Protein AF-A0A833L0T4-F1 (afdb_monomer)

Nearest PDB structures (foldseek):
  7w70-assembly1_B  TM=8.494E-01  e=3.779E-02  Kangiella koreensis DSM 16069

pLDDT: mean 86.44, std 11.1, range [47.0, 97.56]

Organism: NCBI:txid2575572

Mean predicted aligned error: 9.65 Å

Secondary structure (DSSP, 8-state):
--HHHHHHHT-TTS-EEEEEEETTEEEEEEE-PEEETTTTEEE-S--PPP-PPP--HHHHHHHHHHHHHHHHHHHHHHHHHHHTTSS-HHHHSGGGGGS--

Radius of gyration: 20.66 Å; Cα contacts (8 Å, |Δi|>4): 80; chains: 1; bounding box: 44×25×53 Å

Foldseek 3Di:
DPPVQVVQFVAAQDWDWDWDDDPPDIDIDTAHFHQDPVVRGTDDPDDDDDDDDDDDPVVVVVVVVVVVVVVVVVVVVVVVCPVVVVDDPCNVCPPVSVPVD

Solvent-accessible surface area (backbone atoms only — not comparable to full-atom values): 6262 Å² total; per-residue (Å²): 129,61,71,66,58,58,55,42,30,76,36,45,75,41,79,42,80,42,83,46,75,60,86,94,46,74,46,79,44,80,46,61,20,47,67,37,84,88,79,72,29,16,42,81,89,80,75,83,79,84,82,83,77,91,70,56,74,68,56,48,50,52,50,51,53,52,51,51,52,51,52,54,52,50,49,51,53,51,53,50,31,44,77,71,66,76,42,55,76,69,75,73,35,54,79,70,48,69,70,74,117

Structure (mmCIF, N/CA/C/O backbone):
data_AF-A0A833L0T4-F1
#
_entry.id   AF-A0A833L0T4-F1
#
loop_
_atom_site.group_PDB
_atom_site.id
_atom_site.type_symbol
_atom_site.label_atom_id
_atom_site.label_alt_id
_atom_site.label_comp_id
_atom_site.label_asym_id
_atom_site.label_entity_id
_atom_site.label_seq_id
_atom_site.pdbx_PDB_ins_code
_atom_site.Cartn_x
_atom_site.Cartn_y
_atom_site.Cartn_z
_atom_site.occupancy
_atom_site.B_iso_or_equiv
_atom_site.auth_seq_id
_atom_site.auth_comp_id
_atom_site.auth_asym_id
_atom_site.auth_atom_id
_atom_site.pdbx_PDB_model_num
ATOM 1 N N . MET A 1 1 ? 2.235 5.801 -6.987 1.00 58.38 1 MET A N 1
ATOM 2 C CA . MET A 1 1 ? 1.193 4.828 -7.371 1.00 58.38 1 MET A CA 1
ATOM 3 C C . MET A 1 1 ? 1.226 4.714 -8.883 1.00 58.38 1 MET A C 1
ATOM 5 O O . MET A 1 1 ? 1.279 5.755 -9.530 1.00 58.38 1 MET A O 1
ATOM 9 N N . ASP A 1 2 ? 1.249 3.507 -9.443 1.00 80.19 2 ASP A N 1
ATOM 10 C CA . ASP A 1 2 ? 1.236 3.348 -10.901 1.00 80.19 2 ASP A CA 1
ATOM 11 C C . ASP A 1 2 ? -0.076 3.898 -11.485 1.00 80.19 2 ASP A C 1
ATOM 13 O O . ASP A 1 2 ? -1.155 3.642 -10.946 1.00 80.19 2 ASP A O 1
ATOM 17 N N . LYS A 1 3 ? 0.002 4.651 -12.594 1.00 84.62 3 LYS A N 1
ATOM 18 C CA . LYS A 1 3 ? -1.160 5.310 -13.234 1.00 84.62 3 LYS A CA 1
ATOM 19 C C . LYS A 1 3 ? -2.284 4.326 -13.594 1.00 84.62 3 LYS A C 1
ATOM 21 O O . LYS A 1 3 ? -3.458 4.686 -13.576 1.00 84.62 3 LYS A O 1
ATOM 26 N N . SER A 1 4 ? -1.930 3.080 -13.900 1.00 84.25 4 SER A N 1
ATOM 27 C CA . SER A 1 4 ? -2.873 1.995 -14.188 1.00 84.25 4 SER A CA 1
ATOM 28 C C . SER A 1 4 ? -3.728 1.621 -12.974 1.00 84.25 4 SER A C 1
ATOM 30 O O . SER A 1 4 ? -4.937 1.449 -13.114 1.00 84.25 4 SER A O 1
ATOM 32 N N . ILE A 1 5 ? -3.129 1.548 -11.781 1.00 88.62 5 ILE A N 1
ATOM 33 C CA . ILE A 1 5 ? -3.828 1.226 -10.528 1.00 88.62 5 ILE A CA 1
ATOM 34 C C . ILE A 1 5 ? -4.839 2.325 -10.204 1.00 88.62 5 ILE A C 1
ATOM 36 O O . ILE A 1 5 ? -6.000 2.042 -9.918 1.00 88.62 5 ILE A O 1
ATOM 40 N N . GLU A 1 6 ? -4.418 3.586 -10.315 1.00 90.00 6 GLU A N 1
ATOM 41 C CA . GLU A 1 6 ? -5.296 4.732 -10.073 1.00 90.00 6 GLU A CA 1
ATOM 42 C C . GLU A 1 6 ? -6.502 4.735 -11.023 1.00 90.00 6 GLU A C 1
ATOM 44 O O . GLU A 1 6 ? -7.635 4.976 -10.599 1.00 90.00 6 GLU A O 1
ATOM 49 N N . TYR A 1 7 ? -6.276 4.426 -12.301 1.00 90.56 7 TYR A N 1
ATOM 50 C CA . TYR A 1 7 ? -7.346 4.359 -13.290 1.00 90.56 7 TYR A CA 1
ATOM 51 C C . TYR A 1 7 ? -8.360 3.244 -12.986 1.00 90.56 7 TYR A C 1
ATOM 53 O O . TYR A 1 7 ? -9.567 3.468 -13.100 1.00 90.56 7 TYR A O 1
ATOM 61 N N . ILE A 1 8 ? -7.893 2.070 -12.551 1.00 91.44 8 ILE A N 1
ATOM 62 C CA . ILE A 1 8 ? -8.753 0.944 -12.155 1.00 91.44 8 ILE A CA 1
ATOM 63 C C . ILE A 1 8 ? -9.572 1.298 -10.905 1.00 91.44 8 ILE A C 1
ATOM 65 O O . ILE A 1 8 ? -10.788 1.106 -10.896 1.00 91.44 8 ILE A O 1
ATOM 69 N N . HIS A 1 9 ? -8.938 1.892 -9.889 1.00 92.56 9 HIS A N 1
ATOM 70 C CA . HIS A 1 9 ? -9.599 2.276 -8.638 1.00 92.56 9 HIS A CA 1
ATOM 71 C C . HIS A 1 9 ? -10.759 3.259 -8.849 1.00 92.56 9 HIS A C 1
ATOM 73 O O . HIS A 1 9 ? -11.770 3.160 -8.153 1.00 92.56 9 HIS A O 1
ATOM 79 N N . LYS A 1 10 ? -10.638 4.175 -9.821 1.00 92.75 10 LYS A N 1
ATOM 80 C CA . LYS A 1 10 ? -11.656 5.194 -10.143 1.00 92.75 10 LYS A CA 1
ATOM 81 C C . LYS A 1 10 ? -12.830 4.679 -10.980 1.00 92.75 10 LYS A C 1
ATOM 83 O O . LYS A 1 10 ? -13.815 5.400 -11.131 1.00 92.75 10 LYS A O 1
ATOM 88 N N . ASN A 1 11 ? -12.743 3.475 -11.545 1.00 92.50 11 ASN A N 1
ATOM 89 C CA . ASN A 1 11 ? -13.744 2.948 -12.477 1.00 92.50 11 ASN A CA 1
ATOM 90 C C . ASN A 1 11 ? -14.317 1.590 -12.025 1.00 92.50 11 ASN A C 1
ATOM 92 O O . ASN A 1 11 ? -14.214 0.612 -12.769 1.00 92.50 11 ASN A O 1
ATOM 96 N N . PRO A 1 12 ? -14.942 1.506 -10.834 1.00 90.69 12 PRO A N 1
ATOM 97 C CA . PRO A 1 12 ? -15.680 0.311 -10.439 1.00 90.69 12 PRO A CA 1
ATOM 98 C C . PRO A 1 12 ? -16.834 0.042 -11.412 1.00 90.69 12 PRO A C 1
ATOM 100 O O . PRO A 1 12 ? -17.419 0.971 -11.973 1.00 90.69 12 PRO A O 1
ATOM 103 N N . ASP A 1 13 ? -17.136 -1.236 -11.631 1.00 90.69 13 ASP A N 1
ATOM 104 C CA . ASP A 1 13 ? -18.250 -1.735 -12.444 1.00 90.69 13 ASP A CA 1
ATOM 105 C C . ASP A 1 13 ? -18.255 -1.345 -13.931 1.00 90.69 13 ASP A C 1
ATOM 107 O O . ASP A 1 13 ? -19.145 -1.760 -14.678 1.00 90.69 13 ASP A O 1
ATOM 111 N N . LYS A 1 14 ? -17.238 -0.621 -14.404 1.00 91.31 14 LYS A N 1
ATOM 112 C CA . LYS A 1 14 ? -17.076 -0.271 -15.816 1.00 91.31 14 LYS A CA 1
ATOM 113 C C . LYS A 1 14 ? -16.149 -1.272 -16.509 1.00 91.31 14 LYS A C 1
ATOM 115 O O . LYS A 1 14 ? -15.064 -1.536 -15.994 1.00 91.31 14 LYS A O 1
ATOM 120 N N . PRO A 1 15 ? -16.525 -1.831 -17.672 1.00 91.44 15 PRO A N 1
ATOM 121 C CA . PRO A 1 15 ? -15.632 -2.704 -18.423 1.00 91.44 15 PRO A CA 1
ATOM 122 C C . PRO A 1 15 ? -14.423 -1.909 -18.933 1.00 91.44 15 PRO A C 1
ATOM 124 O O . PRO A 1 15 ? -14.573 -0.904 -19.625 1.00 91.44 15 PRO A O 1
ATOM 127 N N . LEU A 1 16 ? -13.223 -2.378 -18.604 1.00 92.38 16 LEU A N 1
ATOM 128 C CA . LEU A 1 16 ? -11.945 -1.810 -19.018 1.00 92.38 16 LEU A CA 1
ATOM 129 C C . LEU A 1 16 ? -11.244 -2.773 -19.978 1.00 92.38 16 LEU A C 1
ATOM 131 O O . LEU A 1 16 ? -11.236 -3.986 -19.761 1.00 92.38 16 LEU A O 1
ATOM 135 N N . LYS A 1 17 ? -10.621 -2.231 -21.028 1.00 92.62 17 LYS A N 1
ATOM 136 C CA . LYS A 1 17 ? -9.742 -2.991 -21.922 1.00 92.62 17 LYS A CA 1
ATOM 137 C C . LYS A 1 17 ? -8.300 -2.801 -21.464 1.00 92.62 17 LYS A C 1
ATOM 139 O O . LYS A 1 17 ? -7.802 -1.680 -21.451 1.00 92.62 17 LYS A O 1
ATOM 144 N N . LEU A 1 18 ? -7.647 -3.892 -21.084 1.00 90.62 18 LEU A N 1
ATOM 145 C CA . LEU A 1 18 ? -6.252 -3.914 -20.666 1.00 90.62 18 LEU A CA 1
ATOM 146 C C . LEU A 1 18 ? -5.384 -4.507 -21.762 1.00 90.62 18 LEU A C 1
ATOM 148 O O . LEU A 1 18 ? -5.691 -5.567 -22.304 1.00 90.62 18 LEU A O 1
ATOM 152 N N . GLU A 1 19 ? -4.272 -3.843 -22.033 1.00 92.56 19 GLU A N 1
ATOM 153 C CA . GLU A 1 19 ? -3.179 -4.384 -22.825 1.00 92.56 19 GLU A CA 1
ATOM 154 C C . GLU A 1 19 ? -2.120 -4.945 -21.874 1.00 92.56 19 GLU A C 1
ATOM 156 O O . GLU A 1 19 ? -1.621 -4.240 -20.996 1.00 92.56 19 GLU A O 1
ATOM 161 N N . VAL A 1 20 ? -1.807 -6.233 -22.011 1.00 91.25 20 VAL A N 1
ATOM 162 C CA . VAL A 1 20 ? -0.842 -6.926 -21.155 1.00 91.25 20 VAL A CA 1
ATOM 163 C C . VAL A 1 20 ? 0.248 -7.530 -22.027 1.00 91.25 20 VAL A C 1
ATOM 165 O O . VAL A 1 20 ? -0.008 -8.436 -22.824 1.00 91.25 20 VAL A O 1
ATOM 168 N N . ALA A 1 21 ? 1.476 -7.055 -21.838 1.00 92.38 21 ALA A N 1
ATOM 169 C CA . ALA A 1 21 ? 2.667 -7.630 -22.445 1.00 92.38 21 ALA A CA 1
ATOM 170 C C . ALA A 1 21 ? 3.249 -8.730 -21.542 1.00 92.38 21 ALA A C 1
ATOM 172 O O . ALA A 1 21 ? 3.500 -8.517 -20.353 1.00 92.38 21 ALA A O 1
ATOM 173 N N . ARG A 1 22 ? 3.480 -9.920 -22.105 1.00 90.75 22 ARG A N 1
ATOM 174 C CA . ARG A 1 22 ? 4.164 -11.038 -21.440 1.00 90.75 22 ARG A CA 1
ATOM 175 C C . ARG A 1 22 ? 5.271 -11.552 -22.357 1.00 90.75 22 ARG A C 1
ATOM 177 O O . ARG A 1 22 ? 5.016 -12.317 -23.286 1.00 90.75 22 ARG A O 1
ATOM 184 N N . GLY A 1 23 ? 6.503 -11.114 -22.098 1.00 90.94 23 GLY A N 1
ATOM 185 C CA . GLY A 1 23 ? 7.619 -11.330 -23.022 1.00 90.94 23 GLY A CA 1
ATOM 186 C C . GLY A 1 23 ? 7.371 -10.591 -24.340 1.00 90.94 23 GLY A C 1
ATOM 187 O O . GLY A 1 23 ? 7.020 -9.417 -24.318 1.00 90.94 23 GLY A O 1
ATOM 188 N N . ALA A 1 24 ? 7.498 -11.288 -25.472 1.00 92.00 24 ALA A N 1
ATOM 189 C CA . ALA A 1 24 ? 7.232 -10.729 -26.803 1.00 92.00 24 ALA A CA 1
ATOM 190 C C . ALA A 1 24 ? 5.741 -10.725 -27.200 1.00 92.00 24 ALA A C 1
ATOM 192 O O . ALA A 1 24 ? 5.383 -10.179 -28.242 1.00 92.00 24 ALA A O 1
ATOM 193 N N . LYS A 1 25 ? 4.856 -11.347 -26.407 1.00 94.00 25 LYS A N 1
ATOM 194 C CA . LYS A 1 25 ? 3.429 -11.451 -26.733 1.00 94.00 25 LYS A CA 1
ATOM 195 C C . LYS A 1 25 ? 2.641 -10.339 -26.048 1.00 94.00 25 LYS A C 1
ATOM 197 O O . LYS A 1 25 ? 2.657 -10.229 -24.823 1.00 94.00 25 LYS A O 1
ATOM 202 N N . VAL A 1 26 ? 1.893 -9.579 -26.839 1.00 94.88 26 VAL A N 1
ATOM 203 C CA . VAL A 1 26 ? 0.885 -8.628 -26.357 1.00 94.88 26 VAL A CA 1
ATOM 204 C C . VAL A 1 26 ? -0.487 -9.294 -26.422 1.00 94.88 26 VAL A C 1
ATOM 206 O O . VAL A 1 26 ? -0.797 -10.026 -27.363 1.00 94.88 26 VAL A O 1
ATOM 209 N N . SER A 1 27 ? -1.305 -9.130 -25.387 1.00 93.62 27 SER A N 1
ATOM 210 C CA . SER A 1 27 ? -2.663 -9.678 -25.331 1.00 93.62 27 SER A CA 1
ATOM 211 C C . SER A 1 27 ? -3.623 -8.663 -24.728 1.00 93.62 27 SER A C 1
ATOM 213 O O . SER A 1 27 ? -3.271 -7.949 -23.790 1.00 93.62 27 SER A O 1
ATOM 215 N N . PHE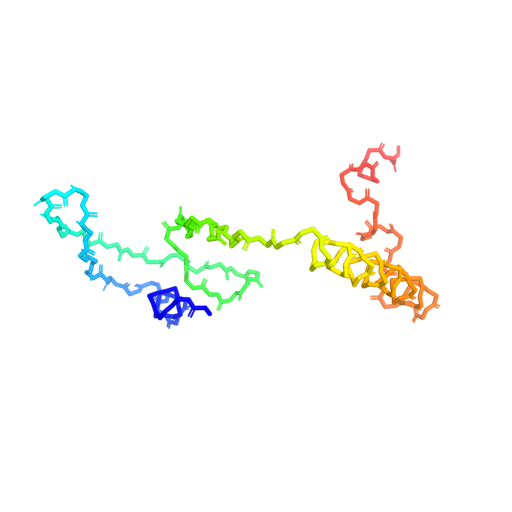 A 1 28 ? -4.840 -8.617 -25.264 1.00 94.06 28 PHE A N 1
ATOM 216 C CA . PHE A 1 28 ? -5.892 -7.726 -24.795 1.00 94.06 28 PHE A CA 1
ATOM 217 C C . PHE A 1 28 ? -6.889 -8.498 -23.938 1.00 94.06 28 PHE A C 1
ATOM 219 O O . PHE A 1 28 ? -7.376 -9.549 -24.350 1.00 94.06 28 PHE A O 1
ATOM 226 N N . TYR A 1 29 ? -7.216 -7.954 -22.771 1.00 91.06 29 TYR A N 1
ATOM 227 C CA . TYR A 1 29 ? -8.193 -8.525 -21.850 1.00 91.06 29 TYR A CA 1
ATOM 228 C C . TYR A 1 29 ? -9.280 -7.503 -21.558 1.00 91.06 29 TYR A C 1
ATOM 230 O O . TYR A 1 29 ? -8.994 -6.325 -21.354 1.00 91.06 29 TYR A O 1
ATOM 238 N N . GLN A 1 30 ? -10.528 -7.955 -21.511 1.00 92.69 30 GLN A N 1
ATOM 239 C CA . GLN A 1 30 ? -11.629 -7.154 -21.001 1.00 92.69 30 GLN A CA 1
ATOM 240 C C . GLN A 1 30 ? -11.875 -7.558 -19.551 1.00 92.69 30 GLN A C 1
ATOM 242 O O . GLN A 1 30 ? -12.145 -8.723 -19.267 1.00 92.69 30 GLN A O 1
ATOM 247 N N . VAL A 1 31 ? -11.747 -6.606 -18.632 1.00 92.25 31 VAL A N 1
ATOM 248 C CA . VAL A 1 31 ? -11.938 -6.834 -17.196 1.00 92.25 31 VAL A CA 1
ATOM 249 C C . VAL A 1 31 ? -12.965 -5.857 -16.655 1.00 92.25 31 VAL A C 1
ATOM 251 O O . VAL A 1 31 ? -13.041 -4.714 -17.097 1.00 92.25 31 VAL A O 1
ATOM 254 N N . LYS A 1 32 ? -13.753 -6.291 -15.677 1.00 94.44 32 LYS A N 1
ATOM 255 C CA . LYS A 1 32 ? -14.686 -5.431 -14.950 1.00 94.44 32 LYS A CA 1
ATOM 256 C C . LYS A 1 32 ? -14.206 -5.331 -13.498 1.00 94.44 32 LYS A C 1
ATOM 258 O O . LYS A 1 32 ? -14.249 -6.350 -12.809 1.00 94.44 32 LYS A O 1
ATOM 263 N N . PRO A 1 33 ? -13.725 -4.165 -13.030 1.00 93.38 33 PRO A N 1
ATOM 264 C CA . PRO A 1 33 ? -13.341 -3.990 -11.635 1.00 93.38 33 PRO A CA 1
ATOM 265 C C . PRO A 1 33 ? -14.544 -4.146 -10.706 1.00 93.38 33 PRO A C 1
ATOM 267 O O . PRO A 1 33 ? -15.618 -3.613 -10.986 1.00 93.38 33 PRO A O 1
ATOM 270 N N . ILE A 1 34 ? -14.350 -4.850 -9.595 1.00 94.19 34 ILE A N 1
ATOM 271 C CA . ILE A 1 34 ? -15.359 -5.054 -8.551 1.00 94.19 34 ILE A CA 1
ATOM 272 C C . ILE A 1 34 ? -15.141 -3.994 -7.472 1.00 94.19 34 ILE A C 1
ATOM 274 O O . ILE A 1 34 ? -14.012 -3.802 -7.022 1.00 94.19 34 ILE A O 1
ATOM 278 N N . LEU A 1 35 ? -16.201 -3.295 -7.063 1.00 93.50 35 LEU A N 1
ATOM 279 C CA . LEU A 1 35 ? -16.124 -2.318 -5.979 1.00 93.50 35 LEU A CA 1
ATOM 280 C C . LEU A 1 35 ? -15.843 -3.008 -4.639 1.00 93.50 35 LEU A C 1
ATOM 282 O O . LEU A 1 35 ? -16.660 -3.791 -4.147 1.00 93.50 35 LEU A O 1
ATOM 286 N N . ASP A 1 36 ? -14.732 -2.647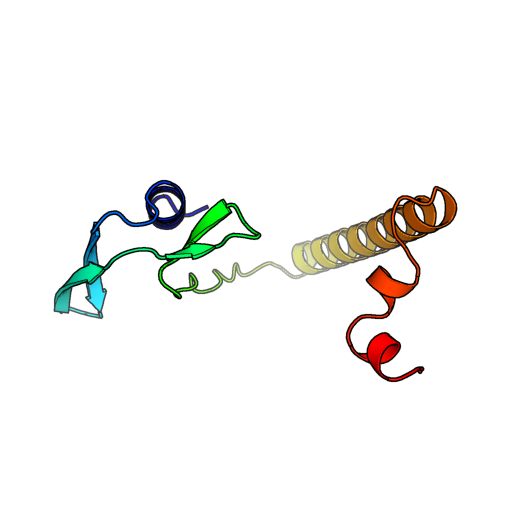 -4.008 1.00 92.88 36 ASP A N 1
ATOM 287 C CA . ASP A 1 36 ? -14.488 -2.964 -2.608 1.00 92.88 36 ASP A CA 1
ATOM 288 C C . ASP A 1 36 ? -15.244 -1.966 -1.721 1.00 92.88 36 ASP A C 1
ATOM 290 O O . ASP A 1 36 ? -15.008 -0.756 -1.773 1.00 92.88 36 ASP A O 1
ATOM 294 N N . LYS A 1 37 ? -16.179 -2.465 -0.907 1.00 89.81 37 LYS A N 1
ATOM 295 C CA . LYS A 1 37 ? -17.026 -1.621 -0.047 1.00 89.81 37 LYS A CA 1
ATOM 296 C C . LYS A 1 37 ? -16.254 -0.965 1.099 1.00 89.81 37 LYS A C 1
ATOM 298 O O . LYS A 1 37 ? -16.657 0.105 1.551 1.00 89.81 37 LYS A O 1
ATOM 303 N N . ASN A 1 38 ? -15.167 -1.582 1.554 1.00 87.94 38 ASN A N 1
ATOM 304 C CA . ASN A 1 38 ? -14.365 -1.085 2.668 1.00 87.94 38 ASN A CA 1
ATOM 305 C C . ASN A 1 38 ? -13.411 0.012 2.192 1.00 87.94 38 ASN A C 1
ATOM 307 O O . ASN A 1 38 ? -13.287 1.057 2.828 1.00 87.94 38 ASN A O 1
ATOM 311 N N . LEU A 1 39 ? -12.771 -0.211 1.044 1.00 86.94 39 LEU A N 1
ATOM 312 C CA . LEU A 1 39 ? -11.783 0.699 0.467 1.00 86.94 39 LEU A CA 1
ATOM 313 C C . LEU A 1 39 ? -12.402 1.747 -0.471 1.00 86.94 39 LEU A C 1
ATOM 315 O O . LEU A 1 39 ? -11.740 2.728 -0.799 1.00 86.94 39 LEU A O 1
ATOM 319 N N . LYS A 1 40 ? -13.662 1.560 -0.893 1.00 90.56 40 LYS A N 1
ATOM 320 C CA . LYS A 1 40 ? -14.394 2.416 -1.847 1.00 90.56 40 LYS A CA 1
ATOM 321 C C . LYS A 1 40 ? -13.664 2.599 -3.187 1.00 90.56 40 LYS A C 1
ATOM 323 O O . LYS A 1 40 ? -13.721 3.669 -3.788 1.00 90.56 40 LYS A O 1
ATOM 328 N N . VAL A 1 41 ? -12.990 1.551 -3.662 1.00 92.12 41 VAL A N 1
ATOM 329 C CA . VAL A 1 41 ? -12.251 1.537 -4.938 1.00 92.12 41 VAL A CA 1
ATOM 330 C C . VAL A 1 41 ? -12.578 0.289 -5.754 1.00 92.12 41 VAL A C 1
ATOM 332 O O . VAL A 1 41 ? -12.934 -0.747 -5.195 1.00 92.12 41 VAL A O 1
ATOM 335 N N . GLY A 1 42 ? -12.455 0.376 -7.080 1.00 91.75 42 GLY A N 1
ATOM 336 C CA . GLY A 1 42 ? -12.551 -0.788 -7.966 1.00 91.75 42 GLY A CA 1
ATOM 337 C C . GLY A 1 42 ? -11.285 -1.649 -7.936 1.00 91.75 42 GLY A C 1
ATOM 338 O O . GLY A 1 42 ? -10.183 -1.117 -8.037 1.00 91.75 42 GLY A O 1
ATOM 339 N N . LEU A 1 43 ? -11.426 -2.973 -7.847 1.00 92.94 43 LEU A N 1
ATOM 340 C CA . LEU A 1 43 ? -10.316 -3.934 -7.818 1.00 92.94 43 LEU A CA 1
ATOM 341 C C . LEU A 1 43 ? -10.471 -5.009 -8.903 1.00 92.94 43 LEU A C 1
ATOM 343 O O . LEU A 1 43 ? -11.576 -5.469 -9.180 1.00 92.94 43 LEU A O 1
ATOM 347 N N . ILE A 1 44 ? -9.350 -5.445 -9.491 1.00 92.06 44 ILE A N 1
ATOM 348 C CA . ILE A 1 44 ? -9.296 -6.582 -10.441 1.00 92.06 44 ILE A CA 1
ATOM 349 C C . ILE A 1 44 ? -8.429 -7.752 -9.935 1.00 92.06 44 ILE A C 1
ATOM 351 O O . ILE A 1 44 ? -8.166 -8.686 -10.684 1.00 92.06 44 ILE A O 1
ATOM 355 N N . GLY A 1 45 ? -7.963 -7.704 -8.679 1.00 86.38 45 GLY A N 1
ATOM 356 C CA . GLY A 1 45 ? -7.235 -8.813 -8.044 1.00 86.38 45 GLY A CA 1
ATOM 357 C C . GLY A 1 45 ? -5.779 -9.003 -8.492 1.00 86.38 45 GLY A C 1
ATOM 358 O O . GLY A 1 45 ? -5.249 -10.103 -8.382 1.00 86.38 45 GLY A O 1
ATOM 359 N N . PHE A 1 46 ? -5.119 -7.953 -8.988 1.00 86.75 46 PHE A N 1
ATOM 360 C CA . PHE A 1 46 ? -3.682 -7.966 -9.282 1.00 86.75 46 PHE A CA 1
ATOM 361 C C . PHE A 1 46 ? -2.917 -7.086 -8.293 1.00 86.75 46 PHE A C 1
ATOM 363 O O . PHE A 1 46 ? -3.462 -6.122 -7.759 1.00 86.75 46 PHE A O 1
ATOM 370 N N . SER A 1 47 ? -1.641 -7.402 -8.083 1.00 83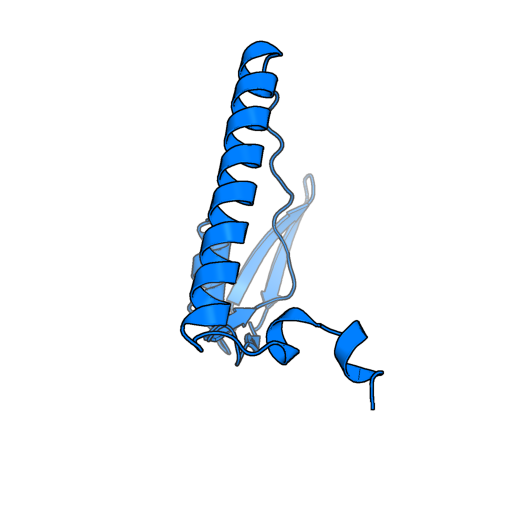.06 47 SER A N 1
ATOM 371 C CA . SER A 1 47 ? -0.727 -6.585 -7.290 1.00 83.06 47 SER A CA 1
ATOM 372 C C . SER A 1 47 ? 0.522 -6.281 -8.117 1.00 83.06 47 SER A C 1
ATOM 374 O O . SER A 1 47 ? 1.037 -7.195 -8.778 1.00 83.06 47 SER A O 1
ATOM 376 N N . PRO A 1 48 ? 1.010 -5.026 -8.136 1.00 82.50 48 PRO A N 1
ATOM 377 C CA . PRO A 1 48 ? 2.284 -4.713 -8.763 1.00 82.50 48 PRO A CA 1
ATOM 378 C C . PRO A 1 48 ? 3.398 -5.506 -8.077 1.00 82.50 48 PRO A C 1
ATOM 380 O O . PRO A 1 48 ? 3.385 -5.726 -6.864 1.00 82.50 48 PRO A O 1
ATOM 383 N N . ARG A 1 49 ? 4.390 -5.943 -8.856 1.00 81.94 49 ARG A N 1
ATOM 384 C CA . ARG A 1 49 ? 5.569 -6.572 -8.261 1.00 81.94 49 ARG A CA 1
ATOM 385 C C . ARG A 1 49 ? 6.335 -5.524 -7.450 1.00 81.94 49 ARG A C 1
ATOM 387 O O . ARG A 1 49 ? 6.505 -4.407 -7.942 1.00 81.94 49 ARG A O 1
ATOM 394 N N . PRO A 1 50 ? 6.816 -5.869 -6.245 1.00 80.62 50 PRO A N 1
ATOM 395 C CA . PRO A 1 50 ? 7.646 -4.960 -5.473 1.00 80.62 50 PRO A CA 1
ATOM 396 C C . PRO A 1 50 ? 8.897 -4.596 -6.276 1.00 80.62 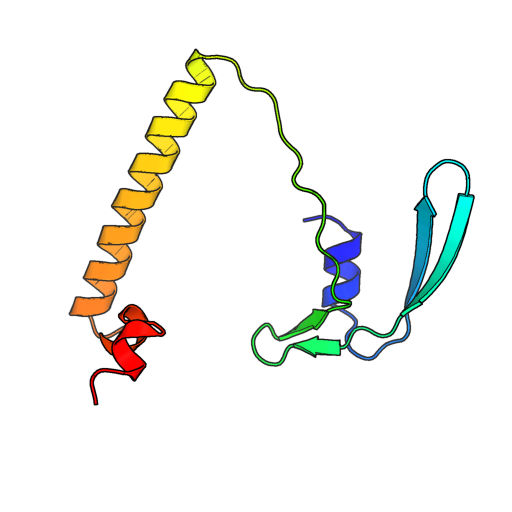50 PRO A C 1
ATOM 398 O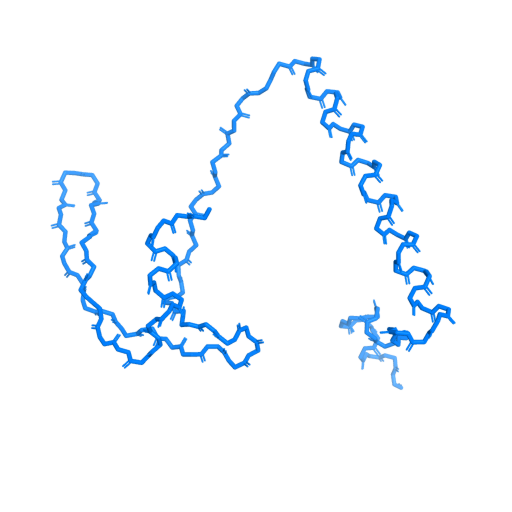 O . PRO A 1 50 ? 9.586 -5.465 -6.814 1.00 80.62 50 PRO A O 1
ATOM 401 N N . ASN A 1 51 ? 9.172 -3.297 -6.369 1.00 81.62 51 ASN A N 1
ATOM 402 C CA . ASN A 1 51 ? 10.383 -2.788 -6.993 1.00 81.62 51 ASN A CA 1
ATOM 403 C C . ASN A 1 51 ? 11.482 -2.687 -5.929 1.00 81.62 51 ASN A C 1
ATOM 405 O O . ASN A 1 51 ? 11.448 -1.795 -5.080 1.00 81.62 51 ASN A O 1
ATOM 409 N N . TYR A 1 52 ? 12.432 -3.620 -5.949 1.00 83.94 52 TYR A N 1
ATOM 410 C CA . TYR A 1 52 ? 13.554 -3.619 -5.015 1.00 83.94 52 TYR A CA 1
ATOM 411 C C . TYR A 1 52 ? 14.669 -2.711 -5.526 1.00 83.94 52 TYR A C 1
ATOM 413 O O . TYR A 1 52 ? 15.256 -2.955 -6.580 1.00 83.94 52 TYR A O 1
ATOM 421 N N . ILE A 1 53 ? 14.997 -1.686 -4.745 1.00 85.31 53 ILE A N 1
ATOM 422 C CA . ILE A 1 53 ? 16.122 -0.794 -5.022 1.00 85.31 53 ILE A CA 1
ATOM 423 C C . ILE A 1 53 ? 17.326 -1.301 -4.227 1.00 85.31 53 ILE A C 1
ATOM 425 O O . ILE A 1 53 ? 17.243 -1.480 -3.012 1.00 85.31 53 ILE A O 1
ATOM 429 N N . LYS A 1 54 ? 18.454 -1.544 -4.905 1.00 90.06 54 LYS A N 1
ATOM 430 C CA . LYS A 1 54 ? 19.713 -1.867 -4.221 1.00 90.06 54 LYS A CA 1
ATOM 431 C C . LYS A 1 54 ? 20.228 -0.620 -3.510 1.00 90.06 54 LYS A C 1
ATOM 433 O O . LYS A 1 54 ? 20.369 0.431 -4.129 1.00 90.06 54 LYS A O 1
ATOM 438 N N . VAL A 1 55 ? 20.541 -0.759 -2.228 1.00 91.69 55 VAL A N 1
ATOM 439 C CA . VAL A 1 55 ? 21.074 0.317 -1.385 1.00 91.69 55 VAL A CA 1
ATOM 440 C C . VAL A 1 55 ? 22.483 -0.041 -0.919 1.00 91.69 55 VAL A C 1
ATOM 442 O O . VAL A 1 55 ? 22.813 -1.218 -0.775 1.00 91.69 55 VAL A O 1
ATOM 445 N N . ASN A 1 56 ? 23.334 0.965 -0.711 1.00 94.75 56 ASN A N 1
ATOM 446 C CA . ASN A 1 56 ? 24.669 0.752 -0.149 1.00 94.75 56 ASN A CA 1
ATOM 447 C C . ASN A 1 56 ? 24.588 0.482 1.376 1.00 94.75 56 ASN A C 1
ATOM 449 O O . ASN A 1 56 ? 23.558 0.785 1.987 1.00 94.75 56 ASN A O 1
ATOM 453 N N . PRO A 1 57 ? 25.649 -0.055 2.013 1.00 95.06 57 PRO A N 1
ATOM 454 C CA . PRO A 1 57 ? 25.621 -0.410 3.436 1.00 95.06 57 PRO A CA 1
ATOM 455 C C . PRO A 1 57 ? 25.281 0.752 4.382 1.00 95.06 57 PRO A C 1
ATOM 457 O O . PRO A 1 57 ? 24.514 0.569 5.323 1.00 95.06 57 PRO A O 1
ATOM 460 N N . PHE A 1 58 ? 25.785 1.961 4.121 1.00 96.19 58 PHE A N 1
ATOM 461 C CA . PHE A 1 58 ? 25.499 3.133 4.958 1.00 96.19 58 PHE A CA 1
ATOM 462 C C . PHE A 1 58 ? 24.035 3.567 4.854 1.00 96.19 58 PHE A C 1
ATOM 464 O O . PHE A 1 58 ? 23.382 3.821 5.866 1.00 96.19 58 PHE A O 1
ATOM 471 N N . SER A 1 59 ? 23.489 3.587 3.637 1.00 92.88 59 SER A N 1
ATOM 472 C CA . SER A 1 59 ? 22.069 3.839 3.402 1.00 92.88 59 SER A CA 1
ATOM 473 C C . SER A 1 59 ? 21.201 2.756 4.039 1.00 92.88 59 SER A C 1
ATOM 475 O O . SER A 1 59 ? 20.165 3.081 4.605 1.00 92.88 59 SER A O 1
ATOM 477 N N . ALA A 1 60 ? 21.625 1.489 4.014 1.00 93.94 60 ALA A N 1
ATOM 478 C CA . ALA A 1 60 ? 20.900 0.400 4.668 1.00 93.94 60 ALA A CA 1
ATOM 479 C C . ALA A 1 60 ? 20.791 0.612 6.187 1.00 93.94 60 ALA A C 1
ATOM 481 O O . ALA A 1 60 ? 19.706 0.456 6.745 1.00 93.94 60 ALA A O 1
ATOM 482 N N . ILE A 1 61 ? 21.881 1.032 6.840 1.00 96.19 61 ILE A N 1
ATOM 483 C CA . ILE A 1 61 ? 21.876 1.377 8.270 1.00 96.19 61 ILE A CA 1
ATOM 484 C C . ILE A 1 61 ? 20.919 2.544 8.528 1.00 96.19 61 ILE A C 1
ATOM 486 O O . ILE A 1 61 ? 20.055 2.446 9.399 1.00 96.19 61 ILE A O 1
ATOM 490 N N . TYR A 1 62 ? 21.020 3.618 7.739 1.00 96.56 62 TYR A N 1
ATOM 491 C CA . TYR A 1 62 ? 20.130 4.776 7.857 1.00 96.56 62 TYR A CA 1
ATOM 492 C C . TYR A 1 62 ? 18.651 4.389 7.710 1.00 96.56 62 TYR A C 1
ATOM 494 O O . TYR A 1 62 ? 17.828 4.757 8.548 1.00 96.56 62 TYR A O 1
ATOM 502 N N . TYR A 1 63 ? 18.311 3.588 6.697 1.00 95.00 63 TYR A N 1
ATOM 503 C CA . TYR A 1 63 ? 16.951 3.086 6.511 1.00 95.00 63 TYR A CA 1
ATOM 504 C C . TYR A 1 63 ? 16.500 2.185 7.664 1.00 95.00 63 TYR A C 1
ATOM 506 O O . TYR A 1 63 ? 15.341 2.263 8.064 1.00 95.00 63 TYR A O 1
ATOM 514 N N . GLY A 1 64 ? 17.399 1.383 8.239 1.00 94.88 64 GLY A N 1
ATOM 515 C CA . GLY A 1 64 ? 17.120 0.585 9.434 1.00 94.88 64 GLY A CA 1
ATOM 516 C C . GLY A 1 64 ? 16.735 1.449 10.639 1.00 94.88 64 GLY A C 1
ATOM 517 O O . GLY A 1 64 ? 15.709 1.197 11.276 1.00 94.88 64 GLY A O 1
ATOM 518 N N . PHE A 1 65 ? 17.497 2.511 10.914 1.00 97.56 65 PHE A N 1
ATOM 519 C CA . PHE A 1 65 ? 17.157 3.480 11.962 1.00 97.56 65 PHE A CA 1
ATOM 520 C C . PHE A 1 65 ? 15.833 4.194 11.675 1.00 97.56 65 PHE A C 1
ATOM 522 O O . PHE A 1 65 ? 14.971 4.252 12.553 1.00 97.56 65 PHE A O 1
ATOM 529 N N . GLN A 1 66 ? 15.638 4.677 10.446 1.00 96.94 66 GLN A N 1
ATOM 530 C CA . GLN A 1 66 ? 14.407 5.351 10.029 1.00 96.94 66 GLN A CA 1
ATOM 531 C C . GLN A 1 66 ? 13.177 4.454 10.223 1.00 96.94 66 GLN A C 1
ATOM 533 O O . GLN A 1 66 ? 12.168 4.885 10.786 1.00 96.94 66 GLN A O 1
ATOM 538 N N . GLN A 1 67 ? 13.267 3.193 9.794 1.00 95.81 67 GLN A N 1
ATOM 539 C CA . GLN A 1 67 ? 12.197 2.212 9.942 1.00 95.81 67 GLN A CA 1
ATOM 540 C C . GLN A 1 67 ? 11.903 1.933 11.418 1.00 95.81 67 GLN A C 1
ATOM 542 O O . GLN A 1 67 ? 10.742 1.932 11.827 1.00 95.81 67 GLN A O 1
ATOM 547 N N . THR A 1 68 ? 12.947 1.748 12.228 1.00 97.56 68 THR A N 1
ATOM 548 C CA . THR A 1 68 ? 12.811 1.481 13.666 1.00 97.56 68 THR A CA 1
ATOM 549 C C . THR A 1 68 ? 12.130 2.650 14.374 1.00 97.56 68 THR A C 1
ATOM 551 O O . THR A 1 68 ? 11.174 2.451 15.121 1.00 97.56 68 THR A O 1
ATOM 554 N N . PHE A 1 69 ? 12.552 3.883 14.088 1.00 97.50 69 PHE A N 1
ATOM 555 C CA . PHE A 1 69 ? 11.952 5.077 14.680 1.00 97.50 69 PHE A CA 1
ATOM 556 C C . PHE A 1 69 ? 10.500 5.286 14.233 1.00 97.50 69 PHE A C 1
ATOM 558 O O . PHE A 1 69 ? 9.651 5.680 15.035 1.00 97.50 69 PHE A O 1
ATOM 565 N N . SER A 1 70 ? 10.187 4.972 12.972 1.00 97.00 70 SER A N 1
ATOM 566 C CA . SER A 1 70 ? 8.812 4.985 12.469 1.00 97.00 70 SER A CA 1
ATOM 567 C C . SER A 1 70 ? 7.932 3.973 13.208 1.00 97.00 70 SER A C 1
ATOM 569 O O . SER A 1 70 ? 6.826 4.323 13.621 1.00 97.00 70 SER A O 1
ATOM 571 N N . MET A 1 71 ? 8.432 2.757 13.452 1.00 96.62 71 MET A N 1
ATOM 572 C CA . MET A 1 71 ? 7.711 1.738 14.223 1.00 96.62 71 MET A CA 1
ATOM 573 C C . MET A 1 71 ? 7.501 2.163 15.679 1.00 96.62 71 MET A C 1
ATOM 575 O O . MET A 1 71 ? 6.381 2.066 16.175 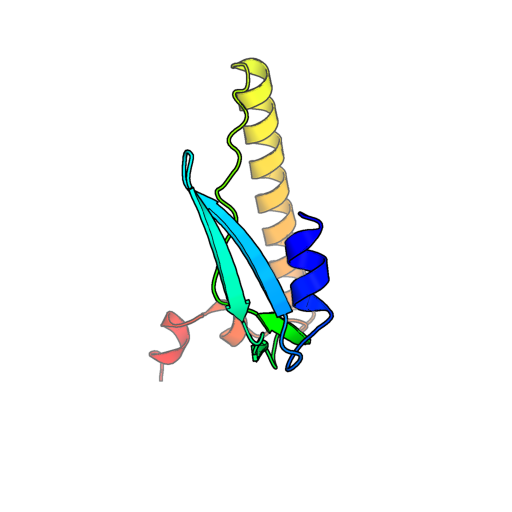1.00 96.62 71 MET A O 1
ATOM 579 N N . ILE A 1 72 ? 8.532 2.698 16.340 1.00 97.00 72 ILE A N 1
ATOM 580 C CA . ILE A 1 72 ? 8.424 3.233 17.707 1.00 97.00 72 ILE A CA 1
ATOM 581 C C . ILE A 1 72 ? 7.372 4.347 17.763 1.00 97.00 72 ILE A C 1
ATOM 583 O O . ILE A 1 72 ? 6.483 4.329 18.613 1.00 97.00 72 ILE A O 1
ATOM 587 N N . SER A 1 73 ? 7.426 5.291 16.823 1.00 96.31 73 SER A N 1
ATOM 588 C CA . SER A 1 73 ? 6.456 6.388 16.739 1.00 96.31 73 SER A CA 1
ATOM 589 C C . SER A 1 73 ? 5.032 5.862 16.551 1.00 96.31 73 SER A C 1
ATOM 591 O O . SER A 1 73 ? 4.106 6.316 17.223 1.00 96.31 73 SER A O 1
ATOM 593 N N . LEU A 1 74 ? 4.850 4.858 15.687 1.00 94.31 74 LEU A N 1
ATOM 594 C CA . LEU A 1 74 ? 3.554 4.223 15.468 1.00 94.31 74 LEU A CA 1
ATOM 595 C C . LEU A 1 74 ? 3.036 3.527 16.735 1.00 94.31 74 LEU A C 1
ATOM 597 O O . LEU A 1 74 ? 1.847 3.639 17.031 1.00 94.31 74 LEU A O 1
ATOM 601 N N . MET A 1 75 ? 3.906 2.870 17.511 1.00 92.62 75 MET A N 1
ATOM 602 C CA . MET A 1 75 ? 3.522 2.281 18.799 1.00 92.62 75 MET A CA 1
ATOM 603 C C . MET A 1 75 ? 2.971 3.346 19.748 1.00 92.62 75 MET A C 1
ATOM 605 O O . MET A 1 75 ? 1.887 3.159 20.294 1.00 92.62 75 MET A O 1
ATOM 609 N N . PHE A 1 76 ? 3.645 4.489 19.894 1.00 94.62 76 PHE A N 1
ATOM 610 C CA . PHE A 1 76 ? 3.143 5.575 20.739 1.00 94.62 76 PHE A CA 1
ATOM 611 C C . PHE A 1 76 ? 1.826 6.171 20.232 1.00 94.62 76 PHE A C 1
ATOM 613 O O . PHE A 1 76 ? 0.953 6.475 21.043 1.00 94.62 76 PHE A O 1
ATOM 620 N N . VAL A 1 77 ? 1.631 6.284 18.913 1.00 91.00 77 VAL A N 1
ATOM 621 C CA . VAL A 1 77 ? 0.339 6.707 18.340 1.00 91.00 77 VAL A CA 1
ATOM 622 C C . VAL A 1 77 ? -0.770 5.723 18.708 1.00 91.00 77 VAL A C 1
ATOM 624 O O . VAL A 1 77 ? -1.856 6.148 19.102 1.00 91.00 77 VAL A O 1
ATOM 627 N N . ILE A 1 78 ? -0.517 4.419 18.594 1.00 88.19 78 ILE A N 1
ATOM 628 C CA . ILE A 1 78 ? -1.494 3.382 18.940 1.00 88.19 78 ILE A CA 1
ATOM 629 C C . ILE A 1 78 ? -1.801 3.412 20.440 1.00 88.19 78 ILE A C 1
ATOM 631 O O . ILE A 1 78 ? -2.973 3.421 20.809 1.00 88.19 78 ILE A O 1
ATOM 635 N N . LEU A 1 79 ? -0.778 3.495 21.297 1.00 89.38 79 LEU A N 1
ATOM 636 C CA . LEU A 1 79 ? -0.955 3.618 22.746 1.00 89.38 79 LEU A CA 1
ATOM 637 C C . LEU A 1 79 ? -1.761 4.872 23.102 1.00 89.38 79 LEU A C 1
ATOM 639 O O . LEU A 1 79 ? -2.726 4.788 23.854 1.00 89.38 79 LEU A O 1
ATOM 643 N N . GLY A 1 80 ? -1.431 6.022 22.512 1.00 88.31 80 GLY A N 1
ATOM 644 C CA . GLY A 1 80 ? -2.176 7.263 22.719 1.00 88.31 80 GLY A CA 1
ATOM 645 C C . GLY A 1 80 ? -3.644 7.138 22.308 1.00 88.31 80 GLY A C 1
ATOM 646 O O . GLY A 1 80 ? -4.525 7.539 23.064 1.00 88.31 80 GLY A O 1
ATOM 647 N N . LYS A 1 81 ? -3.919 6.522 21.151 1.00 86.88 81 LYS A N 1
ATOM 648 C CA . LYS A 1 81 ? -5.288 6.251 20.684 1.00 86.88 81 LYS A CA 1
ATOM 649 C C . LYS A 1 81 ? -6.044 5.259 21.565 1.00 86.88 81 LYS A C 1
ATOM 651 O O . LYS A 1 81 ? -7.261 5.372 21.676 1.00 86.88 81 LYS A O 1
ATOM 656 N N . LEU A 1 82 ? -5.346 4.306 22.178 1.00 84.44 82 LEU A N 1
ATOM 657 C CA . LEU A 1 82 ? -5.938 3.367 23.123 1.00 84.44 82 LEU A CA 1
ATOM 658 C C . LEU A 1 82 ? -6.398 4.095 24.393 1.00 84.44 82 LEU A C 1
ATOM 660 O O . LEU A 1 82 ? -7.536 3.919 24.819 1.00 84.44 82 LEU A O 1
ATOM 664 N N . PHE A 1 83 ? -5.551 4.961 24.958 1.00 84.06 83 PHE A N 1
ATOM 665 C CA . PHE A 1 83 ? -5.906 5.747 26.144 1.00 84.06 83 PHE A CA 1
ATOM 666 C C . PHE A 1 83 ? -6.944 6.840 25.857 1.00 84.06 83 PHE A C 1
ATOM 668 O O . PHE A 1 83 ? -7.768 7.128 26.721 1.00 84.06 83 PHE A O 1
ATOM 675 N N . SER A 1 84 ? -6.951 7.431 24.657 1.00 85.75 84 SER A N 1
ATOM 676 C CA . SER A 1 84 ? -7.954 8.431 24.262 1.00 85.75 84 SER A CA 1
ATOM 677 C C . SER A 1 84 ? -9.289 7.833 23.797 1.00 85.75 84 SER A C 1
ATOM 679 O O . SER A 1 84 ? -10.195 8.582 23.432 1.00 85.75 84 SER A O 1
ATOM 681 N N . GLY A 1 85 ? -9.427 6.501 23.797 1.00 74.69 85 GLY A N 1
ATOM 682 C CA . GLY A 1 85 ? -10.651 5.798 23.397 1.00 74.69 85 GLY A CA 1
ATOM 683 C C . GLY A 1 85 ? -10.914 5.770 21.886 1.00 74.69 85 GLY A C 1
ATOM 684 O O . GLY A 1 85 ? -12.011 5.420 21.463 1.00 74.69 85 GLY A O 1
ATOM 685 N N . GLY A 1 86 ? -9.928 6.128 21.059 1.00 69.50 86 GLY A N 1
ATOM 686 C CA . GLY A 1 86 ? -10.039 6.116 19.596 1.00 69.50 86 GLY A CA 1
ATOM 687 C C . GLY A 1 86 ? -9.889 4.731 18.954 1.00 69.50 86 GLY A C 1
ATOM 688 O O . GLY A 1 86 ? -10.164 4.590 17.763 1.00 69.50 86 GLY A O 1
ATOM 689 N N . ILE A 1 87 ? -9.422 3.730 19.708 1.00 69.25 87 ILE A N 1
ATOM 690 C CA . ILE A 1 87 ? -9.278 2.325 19.290 1.00 69.25 87 ILE A CA 1
ATOM 691 C C . IL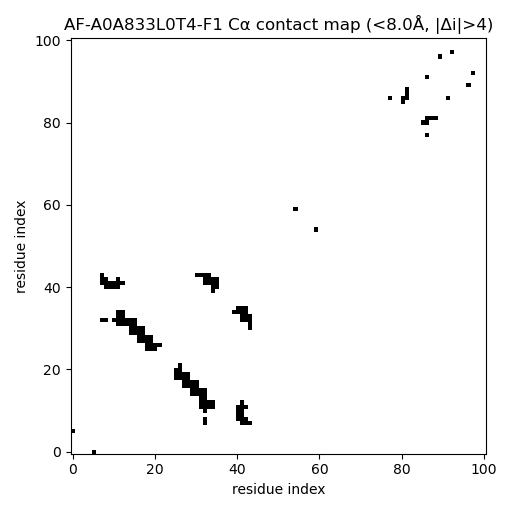E A 1 87 ? -9.657 1.440 20.485 1.00 69.25 87 ILE A C 1
ATOM 693 O O . ILE A 1 87 ? -9.192 1.688 21.599 1.00 69.25 87 ILE A O 1
ATOM 697 N N . SER A 1 88 ? -10.482 0.409 20.280 1.00 66.81 88 SER A N 1
ATOM 698 C CA . SER A 1 88 ? -10.812 -0.545 21.345 1.00 66.81 88 SER A CA 1
ATOM 699 C C . SER A 1 88 ? -9.727 -1.622 21.484 1.00 66.81 88 SER A C 1
ATOM 701 O O . SER A 1 88 ? -9.065 -1.990 20.515 1.00 66.81 88 SER A O 1
ATOM 703 N N . VAL A 1 89 ? -9.575 -2.209 22.678 1.00 66.94 89 VAL A N 1
ATOM 704 C CA . VAL A 1 89 ? -8.678 -3.369 22.901 1.00 66.94 89 VAL A CA 1
ATOM 705 C C . VAL A 1 89 ? -9.022 -4.530 21.950 1.00 66.94 89 VAL A C 1
ATOM 707 O O . VAL A 1 89 ? -8.150 -5.296 21.546 1.00 66.94 89 VAL A O 1
ATOM 710 N N . LYS A 1 90 ? -10.289 -4.623 21.528 1.00 65.44 90 LYS A N 1
ATOM 711 C CA . LYS A 1 90 ? -10.784 -5.625 20.579 1.00 65.44 90 LYS A CA 1
ATOM 712 C C . LYS A 1 90 ? -10.261 -5.409 19.154 1.00 65.44 90 LYS A C 1
ATOM 714 O O . LYS A 1 90 ? -10.005 -6.390 18.463 1.00 65.44 90 LYS A O 1
ATOM 719 N N . ASP A 1 91 ? -10.036 -4.161 18.747 1.00 71.56 91 ASP A N 1
ATOM 720 C CA . ASP A 1 91 ? -9.446 -3.825 17.443 1.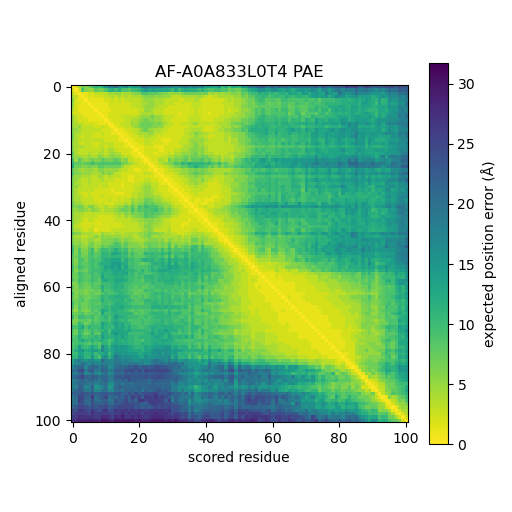00 71.56 91 ASP A CA 1
ATOM 721 C C . ASP A 1 91 ? -7.944 -4.159 17.390 1.00 71.56 91 ASP A C 1
ATOM 723 O O . ASP A 1 91 ? -7.399 -4.417 16.319 1.00 71.56 91 ASP A O 1
ATOM 727 N N . LEU A 1 92 ? -7.277 -4.197 18.552 1.00 70.31 92 LEU A N 1
ATOM 728 C CA . LEU A 1 92 ? -5.864 -4.573 18.689 1.00 70.31 92 LEU A CA 1
ATOM 729 C C . LEU A 1 92 ? -5.646 -6.090 18.773 1.00 70.31 92 LEU A C 1
ATOM 731 O O . LEU A 1 92 ? -4.582 -6.577 18.399 1.00 70.31 92 LEU A O 1
ATOM 735 N N . ALA A 1 93 ? -6.634 -6.841 19.267 1.00 69.50 93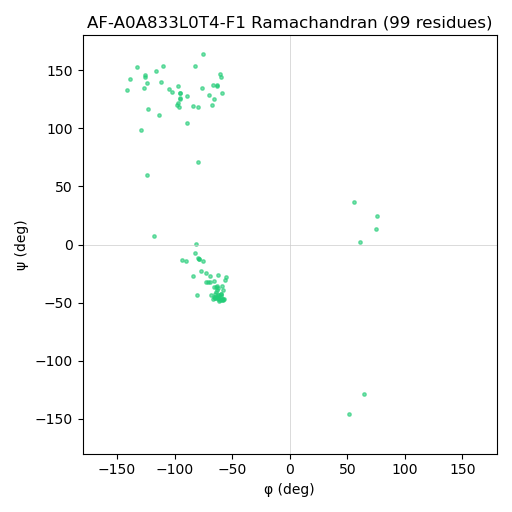 ALA A N 1
ATOM 736 C CA . ALA A 1 93 ? -6.495 -8.271 19.541 1.00 69.50 93 ALA A CA 1
ATOM 737 C C . ALA A 1 93 ? -6.598 -9.170 18.289 1.00 69.50 93 ALA A C 1
ATOM 739 O O . ALA A 1 93 ? -6.260 -10.356 18.352 1.00 69.50 93 ALA A O 1
ATOM 740 N N . GLY A 1 94 ? -7.042 -8.630 17.147 1.00 67.06 94 GLY A N 1
ATOM 741 C CA . GLY A 1 94 ? -7.110 -9.360 15.877 1.00 67.06 94 GLY A CA 1
ATOM 742 C C . GLY A 1 94 ? -7.846 -10.714 15.989 1.00 67.06 94 GLY A C 1
ATOM 743 O O . GLY A 1 94 ? -8.779 -10.847 16.781 1.00 67.06 94 GLY A O 1
ATOM 744 N N . PRO A 1 95 ? -7.433 -11.754 15.237 1.00 62.97 95 PRO A N 1
ATOM 745 C CA . PRO A 1 95 ? -8.026 -13.095 15.322 1.00 62.97 95 PRO A CA 1
ATOM 746 C C . PRO A 1 95 ? -7.860 -13.763 16.697 1.00 62.97 95 PRO A C 1
ATOM 748 O O . PRO A 1 95 ? -8.674 -14.599 17.078 1.00 62.97 95 PRO A O 1
ATOM 751 N N . VAL A 1 96 ? -6.818 -13.392 17.451 1.00 66.75 96 VAL A N 1
ATOM 752 C CA . VAL A 1 96 ? -6.476 -13.999 18.749 1.00 66.75 96 VAL A CA 1
ATOM 753 C C . VAL A 1 96 ? -7.463 -13.565 19.840 1.00 66.75 96 VAL A C 1
ATOM 755 O O . VAL A 1 96 ? -7.810 -14.356 20.710 1.00 66.75 96 VAL A O 1
ATOM 758 N N . GLY A 1 97 ? -8.002 -12.346 19.759 1.00 59.84 97 GLY A N 1
ATOM 759 C CA . GLY A 1 97 ? -9.068 -11.877 20.653 1.00 59.84 97 GLY A CA 1
ATOM 760 C C . GLY A 1 97 ? -10.454 -12.452 20.355 1.00 59.84 97 GLY A C 1
ATOM 761 O O . GLY A 1 97 ? -11.345 -12.334 21.190 1.00 59.84 97 GLY A O 1
ATOM 762 N N . ALA A 1 98 ? -10.661 -13.072 19.188 1.00 61.31 98 ALA A N 1
ATOM 763 C CA . ALA A 1 98 ? -11.953 -13.652 18.816 1.00 61.31 98 ALA A CA 1
ATOM 764 C C . ALA A 1 98 ? -12.235 -14.996 19.515 1.00 61.31 98 ALA A C 1
ATOM 766 O O . ALA A 1 98 ? -13.396 -15.377 19.648 1.00 61.31 98 ALA A O 1
ATOM 767 N N . VAL A 1 99 ? -11.184 -15.697 19.961 1.00 61.81 99 VAL A N 1
ATOM 768 C CA . VAL A 1 99 ? -11.263 -16.995 20.661 1.00 61.81 99 VAL A CA 1
ATOM 769 C C . VAL A 1 99 ? -11.280 -16.871 22.186 1.00 61.81 99 VAL A C 1
ATOM 771 O O . VAL A 1 99 ? -11.624 -17.836 22.859 1.00 61.81 99 VAL A O 1
ATOM 774 N N . ALA A 1 100 ? -10.961 -15.697 22.738 1.00 58.22 100 ALA A N 1
ATOM 775 C CA . ALA A 1 100 ? -11.155 -15.392 24.153 1.00 58.22 100 ALA A CA 1
ATOM 776 C C . ALA A 1 100 ? -12.631 -15.028 24.394 1.00 58.22 100 ALA A C 1
ATOM 778 O O . ALA A 1 100 ? -12.982 -13.859 24.557 1.00 58.22 100 ALA A O 1
ATOM 779 N N . LYS A 1 101 ? -13.505 -16.032 24.315 1.00 47.00 101 LYS A N 1
ATOM 780 C CA . LYS A 1 101 ? -14.916 -15.939 24.687 1.00 47.00 101 LYS A CA 1
ATOM 781 C C . LYS A 1 101 ? -15.174 -16.791 25.917 1.00 47.00 101 LYS A C 1
ATOM 783 O O . LYS A 1 101 ? -14.639 -17.919 25.951 1.00 47.00 101 LYS A O 1
#

Sequence (101 aa):
MDKSIEYIHKNPDKPLKLEVARGAKVSFYQVKPILDKNLKVGLIGFSPRPNYIKVNPFSAIYYGFQQTFSMISLMFVILGKLFSGGISVKDLAGPVGAVAK